Protein AF-K1U8Q6-F1 (afdb_monomer_lite)

Structure (mmCIF, N/CA/C/O backbone):
data_AF-K1U8Q6-F1
#
_entry.id   AF-K1U8Q6-F1
#
loop_
_atom_site.group_PDB
_atom_site.id
_atom_site.type_symbol
_atom_site.label_atom_id
_atom_site.label_alt_id
_atom_site.label_comp_id
_atom_site.label_asym_id
_atom_site.label_entity_id
_atom_site.label_seq_id
_atom_site.pdbx_PDB_ins_code
_atom_site.Cartn_x
_atom_site.Cartn_y
_atom_site.Cartn_z
_atom_site.occupancy
_atom_site.B_iso_or_equiv
_atom_site.auth_seq_id
_atom_site.auth_comp_id
_atom_site.auth_asym_id
_atom_site.auth_atom_id
_atom_site.pdbx_PDB_model_num
ATOM 1 N N . MET A 1 1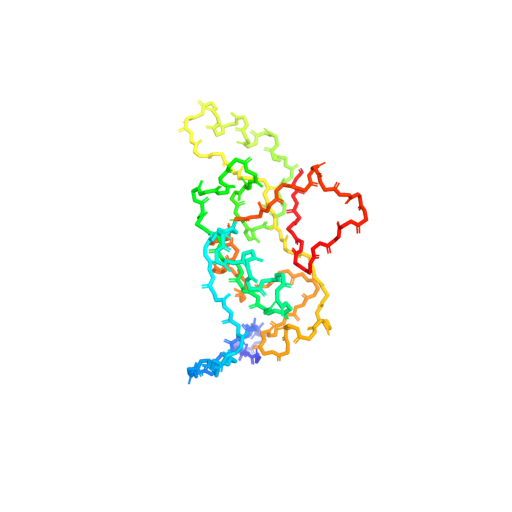 ? -4.982 -6.370 -19.722 1.00 86.94 1 MET A N 1
ATOM 2 C CA . MET A 1 1 ? -4.942 -6.191 -21.197 1.00 86.94 1 MET A CA 1
ATOM 3 C C . MET A 1 1 ? -3.487 -6.008 -21.620 1.00 86.94 1 MET A C 1
ATOM 5 O O . MET A 1 1 ? -2.701 -5.587 -20.783 1.00 86.94 1 MET A O 1
ATOM 9 N N . ARG A 1 2 ? -3.090 -6.337 -22.857 1.00 91.44 2 ARG A N 1
ATOM 10 C CA . ARG A 1 2 ? -1.705 -6.147 -23.332 1.00 91.44 2 ARG A CA 1
ATOM 11 C C . ARG A 1 2 ? -1.699 -5.400 -24.662 1.00 91.44 2 ARG A C 1
ATOM 13 O O . ARG A 1 2 ? -2.277 -5.885 -25.629 1.00 91.44 2 ARG A O 1
ATOM 20 N N . LEU A 1 3 ? -1.047 -4.241 -24.704 1.00 94.69 3 LEU A N 1
ATOM 21 C CA . LEU A 1 3 ? -0.758 -3.508 -25.935 1.00 94.69 3 LEU A CA 1
ATOM 22 C C . LEU A 1 3 ? 0.569 -4.009 -26.497 1.00 94.69 3 LEU A C 1
ATOM 24 O O . LEU A 1 3 ? 1.555 -4.049 -25.768 1.00 94.69 3 LEU A O 1
ATOM 28 N N . THR A 1 4 ? 0.601 -4.376 -27.776 1.00 96.31 4 THR A N 1
ATOM 29 C CA . THR A 1 4 ? 1.833 -4.787 -28.464 1.00 96.31 4 THR A CA 1
ATOM 30 C C . THR A 1 4 ? 2.092 -3.841 -29.629 1.00 96.31 4 THR A C 1
ATOM 32 O O . THR A 1 4 ? 1.225 -3.666 -30.480 1.00 96.31 4 THR A O 1
ATOM 35 N N . LEU A 1 5 ? 3.274 -3.228 -29.661 1.00 96.19 5 LEU A N 1
ATOM 36 C CA . LEU A 1 5 ? 3.732 -2.354 -30.739 1.00 96.19 5 LEU A CA 1
ATOM 37 C C . LEU A 1 5 ? 4.816 -3.077 -31.535 1.00 96.19 5 LEU A C 1
ATOM 39 O O . LEU A 1 5 ? 5.735 -3.643 -30.946 1.00 96.19 5 LEU A O 1
ATOM 43 N N . THR A 1 6 ? 4.710 -3.049 -32.863 1.00 97.38 6 THR A N 1
ATOM 44 C CA . THR A 1 6 ? 5.653 -3.720 -33.769 1.00 97.38 6 THR A CA 1
ATOM 45 C C . THR A 1 6 ? 6.232 -2.725 -34.767 1.00 97.38 6 THR A C 1
ATOM 47 O O . THR A 1 6 ? 5.482 -1.969 -35.382 1.00 97.38 6 THR A O 1
ATOM 50 N N . THR A 1 7 ? 7.553 -2.741 -34.946 1.00 96.88 7 THR A N 1
ATOM 51 C CA . THR A 1 7 ? 8.257 -1.980 -35.989 1.00 96.88 7 THR A CA 1
ATOM 52 C C . THR A 1 7 ? 9.338 -2.855 -36.621 1.00 96.88 7 THR A C 1
ATOM 54 O O . THR A 1 7 ? 10.300 -3.250 -35.963 1.00 96.88 7 THR A O 1
ATOM 57 N N . GLY A 1 8 ? 9.156 -3.238 -37.889 1.00 95.50 8 GLY A N 1
ATOM 58 C CA . GLY A 1 8 ? 9.991 -4.262 -38.527 1.00 95.50 8 GLY A CA 1
ATOM 59 C C . GLY A 1 8 ? 9.975 -5.576 -37.734 1.00 95.50 8 GLY A C 1
ATOM 60 O O . GLY A 1 8 ? 8.910 -6.141 -37.507 1.00 95.50 8 GLY A O 1
ATOM 61 N N . ASN A 1 9 ? 11.154 -6.016 -37.277 1.00 96.19 9 ASN A N 1
ATOM 62 C CA . ASN A 1 9 ? 11.339 -7.226 -36.461 1.00 96.19 9 ASN A CA 1
ATOM 63 C C . ASN A 1 9 ? 11.343 -6.952 -34.942 1.00 96.19 9 ASN A C 1
ATOM 65 O O . ASN A 1 9 ? 11.630 -7.853 -34.154 1.00 96.19 9 ASN A O 1
ATOM 69 N N . TYR A 1 10 ? 11.099 -5.709 -34.518 1.00 95.75 10 TYR A N 1
ATOM 70 C CA . TYR A 1 10 ? 11.081 -5.330 -33.107 1.00 95.75 10 TYR A CA 1
ATOM 71 C C . TYR A 1 10 ? 9.659 -5.348 -32.559 1.00 95.75 10 TYR A C 1
ATOM 73 O O . TYR A 1 10 ? 8.734 -4.840 -33.199 1.00 95.75 10 TYR A O 1
ATOM 81 N N . HIS A 1 11 ? 9.511 -5.861 -31.337 1.00 95.75 11 HIS A N 1
ATOM 82 C CA . HIS A 1 11 ? 8.238 -5.929 -30.631 1.00 95.75 11 HIS A CA 1
ATOM 83 C C . HIS A 1 11 ? 8.395 -5.425 -29.197 1.00 95.75 11 HIS A C 1
ATOM 85 O O . HIS A 1 11 ? 9.224 -5.938 -28.448 1.00 95.75 11 HIS A O 1
ATOM 91 N N . ASN A 1 12 ? 7.551 -4.472 -28.804 1.00 96.25 12 ASN A N 1
ATOM 92 C CA . ASN A 1 12 ? 7.394 -4.040 -27.416 1.00 96.25 12 ASN A CA 1
ATOM 93 C C . ASN A 1 12 ? 5.998 -4.407 -26.925 1.00 96.25 12 ASN A C 1
ATOM 95 O O . ASN A 1 12 ? 5.027 -4.293 -27.675 1.00 96.25 12 ASN A O 1
ATOM 99 N N . TYR A 1 13 ? 5.884 -4.792 -25.657 1.00 95.06 13 TYR A N 1
ATOM 100 C CA . TYR A 1 13 ? 4.600 -5.044 -25.017 1.00 95.06 13 TYR A CA 1
ATOM 101 C C . TYR A 1 13 ? 4.449 -4.226 -23.739 1.00 95.06 13 TYR A C 1
ATOM 103 O O . TYR A 1 13 ? 5.394 -4.039 -22.977 1.00 95.06 13 TYR A O 1
ATOM 111 N N . TYR A 1 14 ? 3.226 -3.769 -23.504 1.00 92.56 14 TYR A N 1
ATOM 112 C CA . TYR A 1 14 ? 2.845 -2.985 -22.341 1.00 92.56 14 TYR A CA 1
ATOM 113 C C . TYR A 1 14 ? 1.601 -3.613 -21.736 1.00 92.56 14 TYR A C 1
ATOM 115 O O . TYR A 1 14 ? 0.584 -3.795 -22.414 1.00 92.56 14 TYR A O 1
ATOM 123 N N . ASN A 1 15 ? 1.676 -3.961 -20.458 1.00 91.44 15 ASN A N 1
ATOM 124 C CA . ASN A 1 15 ? 0.489 -4.355 -19.721 1.00 91.44 15 ASN A CA 1
ATOM 125 C C . ASN A 1 15 ? -0.344 -3.100 -19.444 1.00 91.44 15 ASN A C 1
ATOM 127 O O . ASN A 1 15 ? 0.183 -2.058 -19.062 1.00 91.44 15 ASN A O 1
ATOM 131 N N . LEU A 1 16 ? -1.645 -3.204 -19.691 1.00 91.00 16 LEU A N 1
ATOM 132 C CA . LEU A 1 16 ? -2.619 -2.148 -19.465 1.00 91.00 16 LEU A CA 1
ATOM 133 C C . LEU A 1 16 ? -3.667 -2.649 -18.476 1.00 91.00 16 LEU A C 1
ATOM 135 O O . LEU A 1 16 ? -4.256 -3.727 -18.662 1.00 91.00 16 LEU A O 1
ATOM 139 N N . TRP A 1 17 ? -3.914 -1.826 -17.464 1.00 91.31 17 TRP A N 1
ATOM 140 C CA . TRP A 1 17 ? -4.963 -2.007 -16.473 1.00 91.31 17 TRP A CA 1
ATOM 141 C C . TRP A 1 17 ? -6.071 -1.010 -16.767 1.00 91.31 17 TRP A C 1
ATOM 143 O O . TRP A 1 17 ? -5.822 0.187 -16.887 1.00 91.31 17 TRP A O 1
ATOM 153 N N . VAL A 1 18 ? -7.284 -1.524 -16.936 1.00 88.00 18 VAL A N 1
ATOM 154 C CA . VAL A 1 18 ?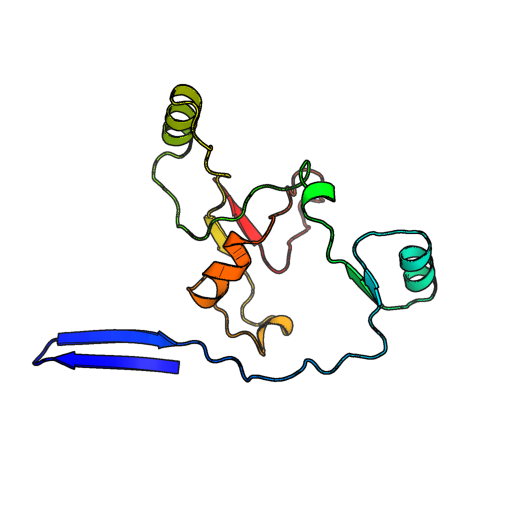 -8.466 -0.728 -17.253 1.00 88.00 18 VAL A CA 1
ATOM 155 C C . VAL A 1 18 ? -9.463 -0.967 -16.139 1.00 88.00 18 VAL A C 1
ATOM 157 O O . VAL A 1 18 ? -9.884 -2.103 -15.921 1.00 88.00 18 VAL A O 1
ATOM 160 N N . TYR A 1 19 ? -9.814 0.105 -15.443 1.00 86.69 19 TYR A N 1
ATOM 161 C CA . TYR A 1 19 ? -10.802 0.092 -14.376 1.00 86.69 19 TYR A CA 1
ATOM 162 C C . TYR A 1 19 ? -12.069 0.753 -14.905 1.00 86.69 19 TYR A C 1
ATOM 164 O O . TYR A 1 19 ? -11.977 1.823 -15.511 1.00 86.69 19 TYR A O 1
ATOM 172 N N . PRO A 1 20 ? -13.238 0.113 -14.761 1.00 85.81 20 PRO A N 1
ATOM 173 C CA . PRO A 1 20 ? -14.471 0.699 -15.244 1.00 85.81 20 PRO A CA 1
ATOM 174 C C . PRO A 1 20 ? -14.789 1.945 -14.412 1.00 85.81 20 PRO A C 1
ATOM 176 O O . PRO A 1 20 ? -14.691 1.911 -13.187 1.00 85.81 20 PRO A O 1
ATOM 179 N N . ASP A 1 21 ? -15.187 3.025 -15.080 1.00 86.56 21 ASP A N 1
ATOM 180 C CA . ASP A 1 21 ? -15.698 4.216 -14.408 1.00 86.56 21 ASP A CA 1
ATOM 181 C C . ASP A 1 21 ? -17.074 3.885 -13.816 1.00 86.56 21 ASP A C 1
ATOM 183 O O . ASP A 1 21 ? -18.090 3.846 -14.513 1.00 86.56 21 ASP A O 1
ATOM 187 N N . ARG A 1 22 ? -17.076 3.478 -12.546 1.00 81.56 22 ARG A N 1
ATOM 188 C CA . ARG A 1 22 ? -18.268 3.078 -11.801 1.00 81.56 22 ARG A CA 1
ATOM 189 C C . ARG A 1 22 ? -18.236 3.736 -10.441 1.00 81.56 22 ARG A C 1
ATOM 191 O O . ARG A 1 22 ? -17.222 3.701 -9.746 1.00 81.56 22 ARG A O 1
ATOM 198 N N . THR A 1 23 ? -19.382 4.254 -10.024 1.00 77.00 23 THR A N 1
ATOM 199 C CA . THR A 1 23 ? -19.600 4.576 -8.619 1.00 77.00 23 THR A CA 1
ATOM 200 C C . THR A 1 23 ? -19.596 3.262 -7.831 1.00 77.00 23 THR A C 1
ATOM 202 O O . THR A 1 23 ? -20.327 2.346 -8.216 1.00 77.00 23 THR A O 1
ATOM 205 N N . PRO A 1 24 ? -18.782 3.127 -6.770 1.00 70.69 24 PRO A N 1
ATOM 206 C CA . PRO A 1 24 ? -18.829 1.950 -5.917 1.00 70.69 24 PRO A CA 1
ATOM 207 C C . PRO A 1 24 ? -20.251 1.776 -5.390 1.00 70.69 24 PRO A C 1
ATOM 209 O O . PRO A 1 24 ? -20.845 2.730 -4.882 1.00 70.69 24 PRO A O 1
ATOM 212 N N . GLU A 1 25 ? -20.801 0.569 -5.500 1.00 70.31 25 GLU A N 1
ATOM 213 C CA . GLU A 1 25 ? -22.008 0.241 -4.753 1.00 70.31 25 GLU A CA 1
ATOM 214 C C . GLU A 1 25 ? -21.646 0.327 -3.270 1.00 70.31 25 GLU A C 1
ATOM 216 O O . GLU A 1 25 ? -20.769 -0.389 -2.784 1.00 70.31 25 GLU A O 1
ATOM 221 N N . SER A 1 26 ? -22.261 1.269 -2.555 1.00 65.94 26 SER A N 1
ATOM 222 C CA . SER A 1 26 ? -22.119 1.317 -1.108 1.00 65.94 26 SER A CA 1
ATOM 223 C C . SER A 1 26 ? -22.800 0.072 -0.554 1.00 65.94 26 SER A C 1
ATOM 225 O O . SER A 1 26 ? -24.020 -0.067 -0.647 1.00 65.94 26 SER A O 1
ATOM 227 N N . GLU A 1 27 ? -22.024 -0.837 0.038 1.00 66.94 27 GLU A N 1
ATOM 228 C CA . GLU A 1 27 ? -22.607 -1.761 1.000 1.00 66.94 27 GLU A CA 1
ATOM 229 C C . GLU A 1 27 ? -23.146 -0.900 2.144 1.00 66.94 27 GLU A C 1
ATOM 231 O O . GLU A 1 27 ? -22.374 -0.303 2.896 1.00 66.94 27 GLU A O 1
ATOM 236 N N . ALA A 1 28 ? -24.474 -0.806 2.250 1.00 67.75 28 ALA A N 1
ATOM 237 C CA . ALA A 1 28 ? -25.166 0.063 3.205 1.00 67.75 28 ALA A CA 1
ATOM 238 C C . ALA A 1 28 ? -24.799 -0.204 4.684 1.00 67.75 28 ALA A C 1
ATOM 240 O O . ALA A 1 28 ? -25.190 0.558 5.563 1.00 67.75 28 ALA A O 1
ATOM 241 N N . ASP A 1 29 ? -24.054 -1.277 4.954 1.00 86.94 29 ASP A N 1
ATOM 242 C CA . ASP A 1 29 ? -23.735 -1.806 6.279 1.00 86.94 29 ASP A CA 1
ATOM 243 C C . ASP A 1 29 ? -22.258 -1.612 6.696 1.00 86.94 29 ASP A C 1
ATOM 245 O O . ASP A 1 29 ? -21.828 -2.121 7.730 1.00 86.94 29 ASP A O 1
ATOM 249 N N . ILE A 1 30 ? -21.446 -0.885 5.913 1.00 92.06 30 ILE A N 1
ATOM 250 C CA . ILE A 1 30 ? -20.047 -0.591 6.275 1.00 92.06 30 ILE A CA 1
ATOM 251 C C . ILE A 1 30 ? -19.916 0.851 6.767 1.00 92.06 30 ILE A C 1
ATOM 253 O O . ILE A 1 30 ? -20.121 1.807 6.020 1.00 92.06 30 ILE A O 1
ATOM 257 N N . PHE A 1 31 ? -19.502 1.019 8.023 1.00 92.62 31 PHE A N 1
ATOM 258 C CA . PHE A 1 31 ? -19.174 2.331 8.578 1.00 92.62 31 PHE A CA 1
ATOM 259 C C . PHE A 1 31 ? -17.724 2.714 8.255 1.00 92.62 31 PHE A C 1
ATOM 261 O O . PHE A 1 31 ? -16.785 2.089 8.749 1.00 92.62 31 PHE A O 1
ATOM 268 N N . ILE A 1 32 ? -17.533 3.736 7.419 1.00 92.81 32 ILE A N 1
ATOM 269 C CA . ILE A 1 32 ? -16.203 4.252 7.073 1.00 92.81 32 ILE A CA 1
ATOM 270 C C . ILE A 1 32 ? -15.799 5.306 8.105 1.00 92.81 32 ILE A C 1
ATOM 272 O O . ILE A 1 32 ? -16.515 6.288 8.297 1.00 92.81 32 ILE A O 1
ATOM 276 N N . CYS A 1 33 ? -14.650 5.122 8.750 1.00 94.25 33 CYS A N 1
ATOM 277 C CA . CYS A 1 33 ? -14.147 6.047 9.763 1.00 94.25 33 CYS A CA 1
ATOM 278 C C . CYS A 1 33 ? -12.629 6.237 9.664 1.00 94.25 33 CYS A C 1
ATOM 280 O O . CYS A 1 33 ? -11.925 5.439 9.048 1.00 94.25 33 CYS A O 1
ATOM 282 N N . GLN A 1 34 ? -12.122 7.307 10.282 1.00 94.88 34 GLN A N 1
ATOM 283 C CA . GLN A 1 34 ? -10.686 7.623 10.329 1.00 94.88 34 GLN A CA 1
ATOM 284 C C . GLN A 1 34 ? -10.032 7.282 11.674 1.00 94.88 34 GLN A C 1
ATOM 286 O O . GLN A 1 34 ? -8.816 7.372 11.825 1.00 94.88 34 GLN A O 1
ATOM 291 N N . SER A 1 35 ? -10.820 6.880 12.668 1.00 94.31 35 SER A N 1
ATOM 292 C CA . SER A 1 35 ? -10.334 6.524 13.997 1.00 94.31 35 SER A CA 1
ATOM 293 C C . SER A 1 35 ? -11.220 5.453 14.634 1.00 94.31 35 SER A C 1
ATOM 295 O O . SER A 1 35 ? -12.365 5.233 14.236 1.00 94.31 35 SER A O 1
ATOM 297 N N . LEU A 1 36 ? -10.671 4.764 15.637 1.00 93.25 36 LEU A N 1
ATOM 298 C CA . LEU A 1 36 ? -11.421 3.861 16.513 1.00 93.25 36 LEU A CA 1
ATOM 299 C C . LEU A 1 36 ? -11.988 4.642 17.706 1.00 93.25 36 LEU A C 1
ATOM 301 O O . LEU A 1 36 ? -11.604 4.396 18.856 1.00 93.25 36 LEU A O 1
ATOM 305 N N . ASP A 1 37 ? -12.843 5.617 17.411 1.00 95.00 37 ASP A N 1
ATOM 306 C CA . ASP A 1 37 ? -13.569 6.413 18.400 1.00 95.00 37 ASP A CA 1
ATOM 307 C C . ASP A 1 37 ? -14.712 5.623 19.066 1.00 95.00 37 ASP A C 1
ATOM 309 O O . ASP A 1 37 ? -14.914 4.429 18.812 1.00 95.00 37 ASP A O 1
ATOM 313 N N . ASP A 1 38 ? -15.445 6.280 19.965 1.00 97.38 38 ASP A N 1
ATOM 314 C CA . ASP A 1 38 ? -16.532 5.649 20.718 1.00 97.38 38 ASP A CA 1
ATOM 315 C C . ASP A 1 38 ? -17.650 5.124 19.806 1.00 97.38 38 ASP A C 1
ATOM 317 O O . ASP A 1 38 ? -18.218 4.065 20.083 1.00 97.38 38 ASP A O 1
ATOM 321 N N . GLU A 1 39 ? -17.937 5.802 18.692 1.00 95.94 39 GLU A N 1
ATOM 322 C CA . GLU A 1 39 ? -18.955 5.368 17.733 1.00 95.94 39 GLU A CA 1
ATOM 323 C C . GLU A 1 39 ? -18.488 4.134 16.950 1.00 95.94 39 GLU A C 1
ATOM 325 O O . GLU A 1 39 ? -19.220 3.143 16.867 1.00 95.94 39 GLU A O 1
ATOM 330 N N . ALA A 1 40 ? -17.251 4.130 16.443 1.00 96.06 40 ALA A N 1
ATOM 331 C CA . ALA A 1 40 ? -16.670 2.971 15.770 1.00 96.06 40 ALA A CA 1
ATOM 332 C C . ALA A 1 40 ? -16.627 1.746 16.701 1.00 96.06 40 ALA A C 1
ATOM 334 O O . ALA A 1 40 ? -17.009 0.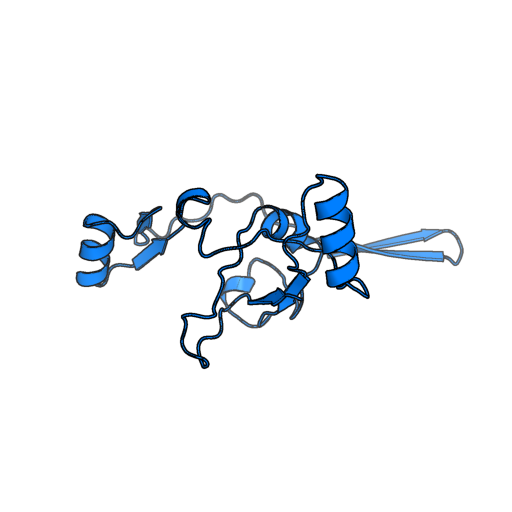640 16.307 1.00 96.06 40 ALA A O 1
ATOM 335 N N . ARG A 1 41 ? -16.226 1.941 17.965 1.00 96.88 41 ARG A N 1
ATOM 336 C CA . ARG A 1 41 ? -16.193 0.878 18.986 1.00 96.88 41 ARG A CA 1
ATOM 337 C C . ARG A 1 41 ? -17.583 0.360 19.324 1.00 96.88 41 ARG A C 1
ATOM 339 O O . ARG A 1 41 ? -17.756 -0.850 19.462 1.00 96.88 41 ARG A O 1
ATOM 346 N N . LYS A 1 42 ? -18.568 1.250 19.441 1.00 96.88 42 LYS A N 1
ATOM 347 C CA . LYS A 1 42 ? -19.964 0.885 19.695 1.00 96.88 42 LYS A CA 1
ATOM 348 C C . LYS A 1 42 ? -20.555 0.070 18.546 1.00 96.88 42 LYS A C 1
ATOM 350 O O . LYS A 1 42 ? -21.222 -0.927 18.794 1.00 96.88 42 LYS A O 1
ATOM 355 N N . ARG A 1 43 ? -20.286 0.441 17.293 1.00 95.06 43 ARG A N 1
ATOM 356 C CA . ARG A 1 43 ? -20.738 -0.341 16.129 1.00 95.06 43 ARG A CA 1
ATOM 357 C C . ARG A 1 43 ? -20.114 -1.727 16.099 1.00 95.06 43 ARG A C 1
ATOM 359 O O . ARG A 1 43 ? -20.831 -2.708 15.927 1.00 95.06 43 ARG A O 1
ATOM 366 N N . LEU A 1 44 ? -18.803 -1.812 16.328 1.00 95.75 44 LEU A N 1
ATOM 367 C CA . LEU A 1 44 ? -18.104 -3.093 16.424 1.00 95.75 44 LEU A CA 1
ATOM 368 C C . LEU A 1 44 ? -18.663 -3.971 17.551 1.00 95.75 44 LEU A C 1
ATOM 370 O O . LEU A 1 44 ? -18.878 -5.162 17.340 1.00 95.75 44 LEU A O 1
ATOM 374 N N . SER A 1 45 ? -18.945 -3.407 18.732 1.00 96.81 45 SER A N 1
ATOM 375 C CA . SER A 1 45 ? -19.497 -4.176 19.860 1.00 96.81 45 SER A CA 1
ATOM 376 C C . SER A 1 45 ? -20.920 -4.684 19.613 1.00 96.81 45 SER A C 1
ATOM 378 O O . SER A 1 45 ? -21.331 -5.675 20.213 1.00 96.81 45 SER A O 1
ATOM 380 N N . GLN A 1 46 ? -21.649 -4.054 18.691 1.00 96.12 46 GLN A N 1
ATOM 381 C CA . GLN A 1 46 ? -22.965 -4.484 18.216 1.00 96.12 46 GLN A CA 1
ATOM 382 C C . GLN A 1 46 ? -22.895 -5.470 17.035 1.00 96.12 46 GLN A C 1
ATOM 384 O O . GLN A 1 46 ? -23.935 -5.865 16.514 1.00 96.12 46 GLN A O 1
ATOM 389 N N . GLY A 1 47 ? -21.694 -5.884 16.612 1.00 95.50 47 GLY A N 1
ATOM 390 C CA . GLY A 1 47 ? -21.488 -6.802 15.486 1.00 95.50 47 GLY A CA 1
ATOM 391 C C . GLY A 1 47 ? -21.495 -6.133 14.107 1.00 95.50 47 GLY A C 1
ATOM 392 O O . GLY A 1 47 ? -21.518 -6.833 13.097 1.00 95.50 47 GLY A O 1
ATOM 393 N N . GLY A 1 48 ? -21.475 -4.798 14.054 1.00 94.56 48 GLY A N 1
ATOM 394 C CA . GLY A 1 48 ? -21.370 -4.036 12.812 1.00 94.56 48 GLY A CA 1
ATOM 395 C C . GLY A 1 48 ? -19.982 -4.124 12.172 1.00 94.56 48 GLY A C 1
ATOM 396 O O . GLY A 1 48 ? -19.004 -4.541 12.798 1.00 94.56 48 GLY A O 1
ATOM 397 N N . LYS A 1 49 ? -19.886 -3.697 10.910 1.00 95.06 49 LYS A N 1
ATOM 398 C CA . LYS A 1 49 ? -18.639 -3.691 10.132 1.00 95.06 49 LYS A CA 1
ATOM 399 C C . LYS A 1 49 ? -18.106 -2.273 9.991 1.00 95.06 49 LYS A C 1
ATOM 401 O O . LYS A 1 49 ? -18.872 -1.331 9.782 1.00 95.06 49 LYS A O 1
ATOM 406 N N . ILE A 1 50 ? -16.785 -2.130 10.054 1.00 94.62 50 ILE A N 1
ATOM 407 C CA . ILE A 1 50 ? -16.120 -0.849 9.813 1.00 94.62 50 ILE A CA 1
ATOM 408 C C . ILE A 1 50 ? -15.046 -0.980 8.738 1.00 94.62 50 ILE A C 1
ATOM 410 O O . ILE A 1 50 ? -14.401 -2.023 8.616 1.00 94.62 50 ILE A O 1
ATOM 414 N N . LEU A 1 51 ? -14.823 0.110 8.009 1.00 93.38 51 LEU A N 1
ATOM 415 C CA . LEU A 1 51 ? -13.643 0.324 7.183 1.00 93.38 51 LEU A CA 1
ATOM 416 C C . LEU A 1 51 ? -12.868 1.505 7.770 1.00 93.38 51 LEU A C 1
ATOM 418 O O . LEU A 1 51 ? -13.276 2.658 7.636 1.00 93.38 51 LEU A O 1
ATOM 422 N N . LEU A 1 52 ? -11.760 1.200 8.442 1.00 94.19 52 LEU A N 1
ATOM 423 C CA . LEU A 1 52 ? -10.887 2.201 9.043 1.00 94.19 52 LEU A CA 1
ATOM 424 C C . LEU A 1 52 ? -9.856 2.678 8.014 1.00 94.19 52 LEU A C 1
ATOM 426 O O . LEU A 1 52 ? -9.012 1.900 7.573 1.00 94.19 52 LEU A O 1
ATOM 430 N N . ILE A 1 53 ? -9.909 3.962 7.670 1.00 93.56 53 ILE A N 1
ATOM 431 C CA . ILE A 1 53 ? -8.944 4.640 6.799 1.00 93.56 53 ILE A CA 1
ATOM 432 C C . ILE A 1 53 ? -8.340 5.781 7.619 1.00 93.56 53 ILE A C 1
ATOM 434 O O . ILE A 1 53 ? -8.888 6.885 7.618 1.00 93.56 53 ILE A O 1
ATOM 438 N N . PRO A 1 54 ? -7.275 5.519 8.392 1.00 93.50 54 PRO A N 1
ATOM 439 C CA . PRO A 1 54 ? -6.743 6.511 9.307 1.00 93.50 54 PRO A CA 1
ATOM 440 C C . PRO A 1 54 ? -6.128 7.692 8.561 1.00 93.50 54 PRO A C 1
ATOM 442 O O . PRO A 1 54 ? -5.607 7.550 7.453 1.00 93.50 54 PRO A O 1
ATOM 445 N N . ASP A 1 55 ? -6.149 8.858 9.203 1.00 91.62 55 ASP A N 1
ATOM 446 C CA . ASP A 1 55 ? -5.360 9.991 8.738 1.00 91.62 55 ASP A CA 1
ATOM 447 C C . ASP A 1 55 ? -3.863 9.645 8.787 1.00 91.62 55 ASP A C 1
ATOM 449 O O . ASP A 1 55 ? -3.372 9.064 9.758 1.00 91.62 55 ASP A O 1
ATOM 453 N N . HIS A 1 56 ? -3.123 10.010 7.741 1.00 92.12 56 HIS A N 1
ATOM 454 C CA . HIS A 1 56 ? -1.701 9.687 7.628 1.00 92.12 56 HIS A CA 1
ATOM 455 C C . HIS A 1 56 ? -0.860 10.253 8.770 1.00 92.12 56 HIS A C 1
ATOM 457 O O . HIS A 1 56 ? 0.082 9.595 9.208 1.00 92.12 56 HIS A O 1
ATOM 463 N N . LYS A 1 57 ? -1.191 11.454 9.251 1.00 92.50 57 LYS A N 1
ATOM 464 C CA . LYS A 1 57 ? -0.473 12.093 10.353 1.00 92.50 57 LYS A CA 1
ATOM 465 C C . LYS A 1 57 ? -0.742 11.368 11.666 1.00 92.50 57 LYS A C 1
ATOM 467 O O . LYS A 1 57 ? 0.155 11.241 12.489 1.00 92.50 57 LYS A O 1
ATOM 472 N N . ALA A 1 58 ? -1.956 10.847 11.844 1.00 93.69 58 ALA A N 1
ATOM 473 C CA . ALA A 1 58 ? -2.331 10.105 13.045 1.00 93.69 58 ALA A CA 1
ATOM 474 C C . ALA A 1 58 ? -1.561 8.781 13.216 1.00 93.69 58 ALA A C 1
ATOM 476 O O . ALA A 1 58 ? -1.505 8.264 14.328 1.00 93.69 58 ALA A O 1
ATOM 477 N N . ILE A 1 59 ? -0.978 8.237 12.142 1.00 93.94 59 ILE A N 1
ATOM 478 C CA . ILE A 1 59 ? -0.228 6.969 12.157 1.00 93.94 59 ILE A CA 1
ATOM 479 C C . ILE A 1 59 ? 1.259 7.143 11.839 1.00 93.94 59 ILE A C 1
ATOM 481 O O . ILE A 1 59 ? 1.951 6.155 11.593 1.00 93.94 59 ILE A O 1
ATOM 485 N N . GLU A 1 60 ? 1.752 8.380 11.776 1.00 94.25 60 GLU A N 1
ATOM 486 C CA . GLU A 1 60 ? 3.089 8.685 11.265 1.00 94.25 60 GLU A CA 1
ATOM 487 C C . GLU A 1 60 ? 4.193 7.945 12.030 1.00 94.25 60 GLU A C 1
ATOM 489 O O . GLU A 1 60 ? 5.079 7.374 11.404 1.00 94.25 60 GLU A O 1
ATOM 494 N N . GLU A 1 61 ? 4.093 7.868 13.358 1.00 94.75 61 GLU A N 1
ATOM 495 C CA . GLU A 1 61 ? 5.090 7.215 14.217 1.00 94.75 61 GLU A CA 1
ATOM 496 C C . GLU A 1 61 ? 5.125 5.684 14.075 1.00 94.75 61 GLU A C 1
ATOM 498 O O . GLU A 1 61 ? 6.141 5.053 14.358 1.00 94.75 61 GLU A O 1
ATOM 503 N N . GLN A 1 62 ? 4.021 5.067 13.645 1.00 94.75 62 GLN A N 1
ATOM 504 C CA . GLN A 1 62 ? 3.886 3.613 13.489 1.00 94.75 62 GLN A CA 1
ATOM 505 C C . GLN A 1 62 ? 3.952 3.181 12.022 1.00 94.75 62 GLN A C 1
ATOM 507 O O . GLN A 1 62 ? 3.614 2.042 11.693 1.00 94.75 62 GLN A O 1
ATOM 512 N N . SER A 1 63 ? 4.360 4.077 11.126 1.00 95.50 63 SER A N 1
ATOM 513 C CA . SER A 1 63 ? 4.397 3.810 9.695 1.00 95.50 63 SER A CA 1
ATOM 514 C C . SER A 1 63 ? 5.579 4.482 9.012 1.00 95.50 63 SER A C 1
ATOM 516 O O . SER A 1 63 ? 6.146 5.453 9.498 1.00 95.50 63 SER A O 1
ATOM 518 N N . VAL A 1 64 ? 5.927 3.979 7.837 1.00 94.50 64 VAL A N 1
ATOM 519 C CA . VAL A 1 64 ? 6.964 4.551 6.974 1.00 94.50 64 VAL A CA 1
ATOM 520 C C . VAL A 1 64 ? 6.350 5.044 5.664 1.00 94.50 64 VAL A C 1
ATOM 522 O O . VAL A 1 64 ? 5.165 4.836 5.400 1.00 94.50 64 VAL A O 1
ATOM 525 N N . GLY A 1 65 ? 7.134 5.740 4.841 1.00 93.19 65 GLY A N 1
ATOM 526 C CA . GLY A 1 65 ? 6.717 6.076 3.479 1.00 93.19 65 GLY A CA 1
ATOM 527 C C . GLY A 1 65 ? 6.666 4.835 2.581 1.00 93.19 65 GLY A C 1
ATOM 528 O O . GLY A 1 65 ? 7.455 3.905 2.753 1.00 93.19 65 GLY A O 1
ATOM 529 N N . GLY A 1 66 ? 5.752 4.811 1.611 1.00 92.81 66 GLY A N 1
ATOM 530 C CA . GLY A 1 66 ? 5.695 3.767 0.588 1.00 92.81 66 GLY A CA 1
ATOM 531 C C . GLY A 1 66 ? 6.525 4.102 -0.655 1.00 92.81 66 GLY A C 1
ATOM 532 O O . GLY A 1 66 ? 6.435 5.198 -1.214 1.00 92.81 66 GLY A O 1
ATOM 533 N N . LEU A 1 67 ? 7.305 3.134 -1.130 1.00 90.88 67 LEU A N 1
ATOM 534 C CA . LEU A 1 67 ? 8.013 3.182 -2.406 1.00 90.88 67 LEU A CA 1
ATOM 535 C C . LEU A 1 67 ? 7.603 2.014 -3.290 1.00 90.88 67 LEU A C 1
ATOM 537 O O . LEU A 1 67 ? 7.171 0.979 -2.819 1.00 90.88 67 LEU A O 1
ATOM 541 N N . PHE A 1 68 ? 7.731 2.206 -4.598 1.00 89.44 68 PHE A N 1
ATOM 542 C CA . PHE A 1 68 ? 7.414 1.187 -5.602 1.00 89.44 68 PHE A CA 1
ATOM 543 C C . PHE A 1 68 ? 8.674 0.517 -6.171 1.00 89.44 68 PHE A C 1
ATOM 545 O O . PHE A 1 68 ? 8.609 -0.530 -6.810 1.00 89.44 68 PHE A O 1
ATOM 552 N N . THR A 1 69 ? 9.826 1.160 -6.001 1.00 81.75 69 THR A N 1
ATOM 553 C CA . THR A 1 69 ? 11.077 0.765 -6.641 1.00 81.75 69 THR A CA 1
ATOM 554 C C . THR A 1 69 ? 11.655 -0.497 -6.001 1.00 81.75 69 THR A C 1
ATOM 556 O O . THR A 1 69 ? 11.580 -0.633 -4.781 1.00 81.75 69 THR A O 1
ATOM 559 N N . PRO A 1 70 ? 12.237 -1.411 -6.799 1.00 72.75 70 PRO A N 1
ATOM 560 C CA . PRO A 1 70 ? 12.942 -2.572 -6.270 1.00 72.75 70 PRO A CA 1
ATOM 561 C C . PRO A 1 70 ? 14.213 -2.157 -5.521 1.00 72.75 70 PRO A C 1
ATOM 563 O O . PRO A 1 70 ? 14.631 -0.997 -5.584 1.00 72.75 70 PRO A O 1
ATOM 566 N N . ASP A 1 71 ? 14.803 -3.130 -4.826 1.00 72.38 71 ASP A N 1
ATOM 567 C CA . ASP A 1 71 ? 15.970 -2.929 -3.973 1.00 72.38 71 ASP A CA 1
ATOM 568 C C . ASP A 1 71 ? 17.140 -2.250 -4.696 1.00 72.38 71 ASP A C 1
ATOM 570 O O . ASP A 1 71 ? 17.395 -2.479 -5.884 1.00 72.38 71 ASP A O 1
ATOM 574 N N . TYR A 1 72 ? 17.865 -1.425 -3.946 1.00 70.00 72 TYR A N 1
ATOM 575 C CA . TYR A 1 72 ? 19.121 -0.846 -4.379 1.00 70.00 72 TYR A CA 1
ATOM 576 C C . TYR A 1 72 ? 20.242 -1.453 -3.544 1.00 70.00 72 TYR A C 1
ATOM 578 O O . TYR A 1 72 ? 20.171 -1.456 -2.324 1.00 70.00 72 TYR A O 1
ATOM 586 N N . TRP A 1 73 ? 21.315 -1.888 -4.206 1.00 78.06 73 TRP A N 1
ATOM 587 C CA . TRP A 1 73 ? 22.376 -2.755 -3.668 1.00 78.06 73 TRP A CA 1
ATOM 588 C C . TRP A 1 73 ? 23.021 -2.355 -2.323 1.00 78.06 73 TRP A C 1
ATOM 590 O O . TRP A 1 73 ? 23.775 -3.152 -1.766 1.00 78.06 73 TRP A O 1
ATOM 600 N N . ASN A 1 74 ? 22.793 -1.137 -1.813 1.00 87.56 74 ASN A N 1
ATOM 601 C CA . ASN A 1 74 ? 23.243 -0.717 -0.487 1.00 87.56 74 ASN A CA 1
ATOM 602 C C . ASN A 1 74 ? 22.414 0.450 0.084 1.00 87.56 74 ASN A C 1
ATOM 604 O O . ASN A 1 74 ? 22.861 1.599 0.066 1.00 87.56 74 ASN A O 1
ATOM 608 N N . TYR A 1 75 ? 21.231 0.171 0.636 1.00 89.31 75 TYR A N 1
ATOM 609 C CA . TYR A 1 75 ? 20.399 1.188 1.295 1.00 89.31 75 TYR A CA 1
ATOM 610 C C . TYR A 1 75 ? 21.144 1.995 2.372 1.00 89.31 75 TYR A C 1
ATOM 612 O O . TYR A 1 75 ? 21.016 3.220 2.413 1.00 89.31 75 TYR A O 1
ATOM 620 N N . ALA A 1 76 ? 21.974 1.343 3.195 1.00 90.69 76 ALA A N 1
ATOM 621 C CA . ALA A 1 76 ? 22.710 2.006 4.273 1.00 90.69 76 ALA A CA 1
ATOM 622 C C . ALA A 1 76 ? 23.626 3.131 3.756 1.00 90.69 76 ALA A C 1
ATOM 624 O O . ALA A 1 76 ? 23.651 4.218 4.331 1.00 90.69 76 ALA A O 1
ATOM 625 N N . MET A 1 77 ? 24.323 2.911 2.636 1.00 92.44 77 MET A N 1
ATOM 626 C CA . MET A 1 77 ? 25.144 3.941 1.999 1.00 92.44 77 MET A CA 1
ATOM 627 C C . MET A 1 77 ? 24.298 5.140 1.550 1.00 92.44 77 MET A C 1
ATOM 629 O O . MET A 1 77 ? 24.650 6.280 1.855 1.00 92.44 77 MET A O 1
ATOM 633 N N . PHE A 1 78 ? 23.194 4.908 0.828 1.00 89.44 78 PHE A N 1
ATOM 634 C CA . PHE A 1 78 ? 22.352 6.001 0.319 1.00 89.44 78 PHE A CA 1
ATOM 635 C C . PHE A 1 78 ? 21.692 6.781 1.441 1.00 89.44 78 PHE A C 1
ATOM 637 O O . PHE A 1 78 ? 21.630 8.006 1.367 1.00 89.44 78 PHE A O 1
ATOM 644 N N . LYS A 1 79 ? 21.269 6.085 2.498 1.00 91.75 79 LYS A N 1
ATOM 645 C CA . LYS A 1 79 ? 20.784 6.709 3.722 1.00 91.75 79 LYS A CA 1
ATOM 646 C C . LYS A 1 79 ? 21.819 7.689 4.276 1.00 91.75 79 LYS A C 1
ATOM 648 O O . LYS A 1 79 ? 21.509 8.869 4.404 1.00 91.75 79 LYS A O 1
ATOM 653 N N . SER A 1 80 ? 23.056 7.239 4.507 1.00 95.25 80 SER A N 1
ATOM 654 C CA . SER A 1 80 ? 24.116 8.107 5.036 1.00 95.25 80 SER A CA 1
ATOM 655 C C . SER A 1 80 ? 24.447 9.278 4.108 1.00 95.25 80 SER A C 1
ATOM 657 O O . SER A 1 80 ? 24.700 10.383 4.580 1.00 95.25 80 SER A O 1
ATOM 659 N N . ILE A 1 81 ? 24.431 9.078 2.787 1.00 94.94 81 ILE A N 1
ATOM 660 C CA . ILE A 1 81 ? 24.637 10.167 1.821 1.00 94.94 81 ILE A CA 1
ATOM 661 C C . ILE A 1 81 ? 23.504 11.198 1.905 1.00 94.94 81 ILE A C 1
ATOM 663 O O . ILE A 1 81 ? 23.791 12.394 1.956 1.00 94.94 81 ILE A O 1
ATOM 667 N N . SER A 1 82 ? 22.240 10.761 1.941 1.00 94.75 82 SER A N 1
ATOM 668 C CA . SER A 1 82 ? 21.086 11.660 2.075 1.00 94.75 82 SER A CA 1
ATOM 669 C C . SER A 1 82 ? 21.140 12.453 3.377 1.00 94.75 82 SER A C 1
ATOM 671 O O . SER A 1 82 ? 20.981 13.672 3.342 1.00 94.75 82 SER A O 1
ATOM 673 N N . GLU A 1 83 ? 21.433 11.791 4.499 1.00 96.12 83 GLU A N 1
ATOM 674 C CA . GLU A 1 83 ? 21.585 12.431 5.811 1.00 96.12 83 GLU A CA 1
ATOM 675 C C . GLU A 1 83 ? 22.687 13.499 5.782 1.00 96.12 83 GLU A C 1
ATOM 677 O O . GLU A 1 83 ? 22.443 14.654 6.133 1.00 96.12 83 GLU A O 1
ATOM 682 N N . ASN A 1 84 ? 23.873 13.152 5.270 1.00 97.12 84 ASN A N 1
ATOM 683 C CA . ASN A 1 84 ? 25.002 14.080 5.158 1.00 97.12 84 ASN A CA 1
ATOM 684 C C . ASN A 1 84 ? 24.715 15.264 4.222 1.00 97.12 84 ASN A C 1
ATOM 686 O O . ASN A 1 84 ? 25.246 16.356 4.416 1.00 97.12 84 ASN A O 1
ATOM 690 N N . ALA A 1 85 ? 23.884 15.058 3.199 1.00 97.06 85 ALA A N 1
ATOM 691 C CA . ALA A 1 85 ? 23.497 16.086 2.239 1.00 97.06 85 ALA A CA 1
ATOM 692 C C . ALA A 1 85 ? 22.249 16.890 2.659 1.00 97.06 85 ALA A C 1
ATOM 694 O O . ALA A 1 85 ? 21.815 17.755 1.893 1.00 97.06 85 ALA A O 1
ATOM 695 N N . GLY A 1 86 ? 21.643 16.604 3.821 1.00 96.25 86 GLY A N 1
ATOM 696 C CA . GLY A 1 86 ? 20.391 17.232 4.258 1.00 96.25 86 GLY A CA 1
ATOM 697 C C . GLY A 1 86 ? 19.219 16.973 3.303 1.00 96.25 86 GLY A C 1
ATOM 698 O O . GLY A 1 86 ? 18.369 17.841 3.103 1.00 96.25 86 GLY A O 1
ATOM 699 N N . ARG A 1 87 ? 19.211 15.811 2.642 1.00 94.69 87 ARG A N 1
ATOM 700 C CA . ARG A 1 87 ? 18.169 15.384 1.701 1.00 94.69 87 ARG A CA 1
ATOM 701 C C . ARG A 1 87 ? 17.210 14.413 2.374 1.00 94.69 87 ARG A C 1
ATOM 703 O O . ARG A 1 87 ? 17.547 13.767 3.361 1.00 94.69 87 ARG A O 1
ATOM 710 N N . GLU A 1 88 ? 16.018 14.298 1.798 1.00 90.81 88 GLU A N 1
ATOM 711 C CA . GLU A 1 88 ? 15.047 13.295 2.218 1.00 90.81 88 GLU A CA 1
ATOM 712 C C . GLU A 1 88 ? 15.665 11.892 2.135 1.00 90.81 88 GLU A C 1
ATOM 714 O O . GLU A 1 88 ? 16.304 11.513 1.145 1.00 90.81 88 GLU A O 1
ATOM 719 N N . VAL A 1 89 ? 15.509 11.140 3.219 1.00 91.62 89 VAL A N 1
ATOM 720 C CA . VAL A 1 89 ? 15.972 9.761 3.321 1.00 91.62 89 VAL A CA 1
ATOM 721 C C . VAL A 1 89 ? 14.884 8.864 2.753 1.00 91.62 89 VAL A C 1
ATOM 723 O O . VAL A 1 89 ? 13.712 9.004 3.097 1.00 91.62 89 VAL A O 1
ATOM 726 N N . SER A 1 90 ? 15.275 7.935 1.881 1.00 90.50 90 SER A N 1
ATOM 727 C CA . SER A 1 90 ? 14.362 6.902 1.396 1.00 90.50 90 SER A CA 1
ATOM 728 C C . SER A 1 90 ? 13.742 6.158 2.586 1.00 90.50 90 SER A C 1
ATOM 730 O O . SER A 1 90 ? 14.483 5.769 3.486 1.00 90.50 90 SER A O 1
ATOM 732 N N . PRO A 1 91 ? 12.426 5.892 2.603 1.00 90.94 91 PRO A N 1
ATOM 733 C CA . PRO A 1 91 ? 11.799 5.134 3.683 1.00 90.94 91 PRO A CA 1
ATOM 734 C C . PRO A 1 91 ? 12.243 3.662 3.741 1.00 90.94 91 PRO A C 1
ATOM 736 O O . PRO A 1 91 ? 11.830 2.953 4.651 1.00 90.94 91 PRO A O 1
ATOM 739 N N . GLY A 1 92 ? 13.042 3.184 2.777 1.00 90.44 92 GLY A N 1
ATOM 740 C CA . GLY A 1 92 ? 13.571 1.817 2.767 1.00 90.44 92 GLY A CA 1
ATOM 741 C C . GLY A 1 92 ? 12.542 0.746 2.402 1.00 90.44 92 GLY A C 1
ATOM 742 O O . GLY A 1 92 ? 12.867 -0.436 2.425 1.00 90.44 92 GLY A O 1
ATOM 743 N N . THR A 1 93 ? 11.322 1.141 2.037 1.00 92.56 93 THR A N 1
ATOM 744 C CA . THR A 1 93 ? 10.304 0.236 1.502 1.00 92.56 93 THR A CA 1
ATOM 745 C C . THR A 1 93 ? 10.560 -0.060 0.028 1.00 92.56 93 THR A C 1
ATOM 747 O O . THR A 1 93 ? 11.171 0.733 -0.687 1.00 92.56 93 THR A O 1
ATOM 750 N N . LEU A 1 94 ? 10.118 -1.228 -0.418 1.00 91.69 94 LEU A N 1
ATOM 751 C CA . LEU A 1 94 ? 10.342 -1.785 -1.745 1.00 91.69 94 LEU A CA 1
ATOM 752 C C . LEU A 1 94 ? 8.996 -2.216 -2.352 1.00 91.69 94 LEU A C 1
ATOM 754 O O . LEU A 1 94 ? 7.966 -1.580 -2.165 1.00 91.69 94 LEU A O 1
ATOM 758 N N . SER A 1 95 ? 8.995 -3.311 -3.105 1.00 90.75 95 SER A N 1
ATOM 759 C CA . SER A 1 95 ? 7.804 -3.891 -3.717 1.00 90.75 95 SER A CA 1
ATOM 760 C C . SER A 1 95 ? 6.819 -4.484 -2.701 1.00 90.75 95 SER A C 1
ATOM 762 O O . SER A 1 95 ? 7.088 -4.616 -1.508 1.00 90.75 95 SER A O 1
ATOM 764 N N . LEU A 1 96 ? 5.646 -4.858 -3.204 1.00 94.56 96 LEU A N 1
ATOM 765 C CA . LEU A 1 96 ? 4.620 -5.542 -2.424 1.00 94.56 96 LEU A CA 1
ATOM 766 C C . LEU A 1 96 ? 4.754 -7.063 -2.546 1.00 94.56 96 LEU A C 1
ATOM 768 O O . LEU A 1 96 ? 5.160 -7.554 -3.596 1.00 94.56 96 LEU A O 1
ATOM 772 N N . LEU A 1 97 ? 4.326 -7.782 -1.512 1.00 94.50 97 LEU A N 1
ATOM 773 C CA . LEU A 1 97 ? 4.057 -9.217 -1.492 1.00 94.50 97 LEU A CA 1
ATOM 774 C C . LEU A 1 97 ? 2.583 -9.433 -1.119 1.00 94.50 97 LEU A C 1
ATOM 776 O O . LEU A 1 97 ? 2.106 -8.898 -0.116 1.00 94.50 97 LEU A O 1
ATOM 780 N N . MET A 1 98 ? 1.851 -10.209 -1.915 1.00 95.06 98 MET A N 1
ATOM 781 C CA . MET A 1 98 ? 0.424 -10.470 -1.688 1.00 95.06 98 MET A CA 1
ATOM 782 C C . MET A 1 98 ? -0.022 -11.816 -2.264 1.00 95.06 98 MET A C 1
ATOM 784 O O . MET A 1 98 ? 0.650 -12.389 -3.117 1.00 95.06 98 MET A O 1
ATOM 788 N N . ASP A 1 99 ? -1.177 -12.311 -1.818 1.00 95.19 99 ASP A N 1
ATOM 789 C CA . ASP A 1 99 ? -1.845 -13.454 -2.448 1.00 95.19 99 ASP A CA 1
ATOM 790 C C . ASP A 1 99 ? -2.802 -12.971 -3.543 1.00 95.19 99 ASP A C 1
ATOM 792 O O . ASP A 1 99 ? -3.909 -12.509 -3.266 1.00 95.19 99 ASP A O 1
ATOM 796 N N . GLU A 1 100 ? -2.387 -13.115 -4.799 1.00 94.06 100 GLU A N 1
ATOM 797 C CA . GLU A 1 100 ? -3.175 -12.763 -5.987 1.00 94.06 100 GLU A CA 1
ATOM 798 C C . GLU A 1 100 ? -4.540 -13.469 -6.072 1.00 94.06 100 GLU A C 1
ATOM 800 O O . GLU A 1 100 ? -5.447 -12.983 -6.749 1.00 94.06 100 GLU A O 1
ATOM 805 N N . LYS A 1 101 ? -4.720 -14.597 -5.368 1.00 95.12 101 LYS A N 1
ATOM 806 C CA . LYS A 1 101 ? -5.984 -15.348 -5.335 1.00 95.12 101 LYS A CA 1
ATOM 807 C C . LYS A 1 101 ? -6.967 -14.804 -4.302 1.00 95.12 101 LYS A C 1
ATOM 809 O O . LYS A 1 101 ? -8.121 -15.245 -4.273 1.00 95.12 101 LYS A O 1
ATOM 814 N N . HIS A 1 102 ? -6.550 -13.855 -3.461 1.00 95.50 102 HIS A N 1
ATOM 815 C CA . HIS A 1 102 ? -7.409 -13.299 -2.426 1.00 95.50 102 HIS A CA 1
ATOM 816 C C . HIS A 1 102 ? -8.640 -12.595 -3.044 1.00 95.50 102 HIS A C 1
ATOM 818 O O . HIS A 1 102 ? -8.489 -11.784 -3.963 1.00 95.50 102 HIS A O 1
ATOM 824 N N . PRO A 1 103 ? -9.872 -12.824 -2.533 1.00 93.94 103 PRO A N 1
ATOM 825 C CA . PRO A 1 103 ? -11.102 -12.255 -3.099 1.00 93.94 103 PRO A CA 1
ATOM 826 C C . PRO A 1 103 ? -11.112 -10.730 -3.281 1.00 93.94 103 PRO A C 1
ATOM 828 O O . PRO A 1 103 ? -11.778 -10.239 -4.192 1.00 93.94 103 PRO A O 1
ATOM 831 N N . LEU A 1 104 ? -10.358 -9.999 -2.450 1.00 91.31 104 LEU A N 1
ATOM 832 C CA . LEU A 1 104 ? -10.166 -8.543 -2.544 1.00 91.31 104 LEU A CA 1
ATOM 833 C C . LEU A 1 104 ? -9.701 -8.097 -3.941 1.00 91.31 104 LEU A C 1
ATOM 835 O O . LEU A 1 104 ? -10.104 -7.041 -4.416 1.00 91.31 104 LEU A O 1
ATOM 839 N N . PHE A 1 105 ? -8.889 -8.909 -4.619 1.00 91.88 105 PHE A N 1
ATOM 840 C CA . PHE A 1 105 ? -8.254 -8.535 -5.883 1.00 91.88 105 PHE A CA 1
ATOM 841 C C . PHE A 1 105 ? -9.068 -8.899 -7.128 1.00 91.88 105 PHE A C 1
ATOM 843 O O . PHE A 1 105 ? -8.647 -8.609 -8.245 1.00 91.88 105 PHE A O 1
ATOM 850 N N . ARG A 1 106 ? -10.272 -9.474 -6.984 1.00 89.69 106 ARG A N 1
ATOM 851 C CA . ARG A 1 106 ? -11.110 -9.873 -8.137 1.00 89.69 106 ARG A CA 1
ATOM 852 C C . ARG A 1 106 ? -11.390 -8.729 -9.112 1.00 89.69 106 ARG A C 1
ATOM 854 O O . ARG A 1 106 ? -11.500 -8.966 -10.310 1.00 89.69 106 ARG A O 1
ATOM 861 N N . GLN A 1 107 ? -11.530 -7.509 -8.595 1.00 88.62 107 GLN A N 1
ATOM 862 C CA . GLN A 1 107 ? -11.783 -6.302 -9.391 1.00 88.62 107 GLN A CA 1
ATOM 863 C C . GLN A 1 107 ? -10.545 -5.404 -9.530 1.00 88.62 107 GLN A C 1
ATOM 865 O O . GLN A 1 107 ? -10.601 -4.378 -10.203 1.00 88.62 107 GLN A O 1
ATOM 870 N N . PHE A 1 108 ? -9.420 -5.804 -8.937 1.00 91.25 108 PHE A N 1
ATOM 871 C CA . PHE A 1 108 ? -8.145 -5.107 -9.028 1.00 91.25 108 PHE A CA 1
ATOM 872 C C . PHE A 1 108 ? -7.060 -6.118 -9.418 1.00 91.25 108 PHE A C 1
ATOM 874 O O . PHE A 1 108 ? -6.395 -6.663 -8.535 1.00 91.25 108 PHE A O 1
ATOM 881 N N . PRO A 1 109 ? -6.919 -6.429 -10.727 1.00 88.38 109 PRO A N 1
ATOM 882 C CA . PRO A 1 109 ? -6.007 -7.466 -11.190 1.00 88.38 109 PRO A CA 1
ATOM 883 C C . PRO A 1 109 ? -4.597 -7.251 -10.644 1.00 88.38 109 PRO A C 1
ATOM 885 O O . PRO A 1 109 ? -3.973 -6.212 -10.882 1.00 88.38 109 PRO A O 1
ATOM 888 N N . THR A 1 110 ? -4.106 -8.246 -9.914 1.00 92.06 110 THR A N 1
ATOM 889 C CA . THR A 1 110 ? -2.805 -8.213 -9.256 1.00 92.06 110 THR A CA 1
ATOM 890 C C . THR A 1 110 ? -2.032 -9.502 -9.492 1.00 92.06 110 THR A C 1
ATOM 892 O O . THR A 1 110 ? -2.590 -10.500 -9.940 1.00 92.06 110 THR A O 1
ATOM 895 N N . GLU A 1 111 ? -0.745 -9.445 -9.189 1.00 92.50 111 GLU A N 1
ATOM 896 C CA . GLU A 1 111 ? 0.186 -10.570 -9.161 1.00 92.50 111 GLU A CA 1
ATOM 897 C C . GLU A 1 111 ? 0.681 -10.736 -7.715 1.00 92.50 111 GLU A C 1
ATOM 899 O O . GLU A 1 111 ? 0.397 -9.894 -6.855 1.00 92.50 111 GLU A O 1
ATOM 904 N N . CYS A 1 112 ? 1.435 -11.798 -7.431 1.00 94.62 112 CYS A N 1
ATOM 905 C CA . CYS A 1 112 ? 2.032 -12.020 -6.113 1.00 94.62 112 CYS A CA 1
ATOM 906 C C . CYS A 1 112 ? 3.023 -10.922 -5.687 1.00 94.62 112 CYS A C 1
ATOM 908 O O . CYS A 1 112 ? 3.358 -10.818 -4.505 1.00 94.62 112 CYS A O 1
ATOM 910 N N . HIS A 1 113 ? 3.454 -10.084 -6.634 1.00 93.38 113 HIS A N 1
ATOM 911 C CA . HIS A 1 113 ? 4.282 -8.906 -6.422 1.00 93.38 113 HIS A CA 1
ATOM 912 C C . HIS A 1 113 ? 3.651 -7.637 -7.013 1.00 93.38 113 HIS A C 1
ATOM 914 O O . HIS A 1 113 ? 2.727 -7.681 -7.828 1.00 93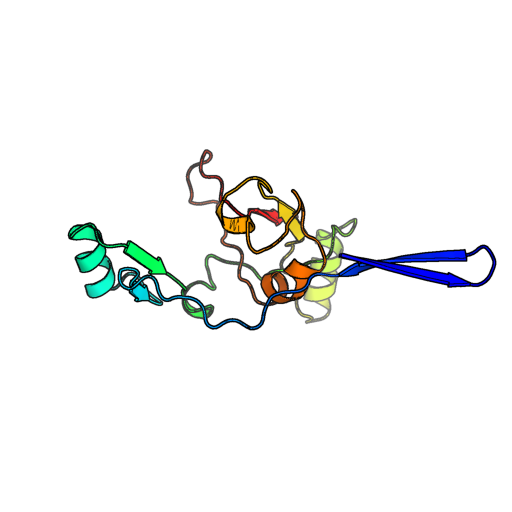.38 113 HIS A O 1
ATOM 920 N N . SER A 1 114 ? 4.178 -6.469 -6.637 1.00 92.38 114 SER A N 1
ATOM 921 C CA . SER A 1 114 ? 3.746 -5.198 -7.229 1.00 92.38 114 SER A CA 1
ATOM 922 C C . SER A 1 114 ? 4.011 -5.130 -8.737 1.00 92.38 114 SER A C 1
ATOM 924 O O . SER A 1 114 ? 5.035 -5.598 -9.235 1.00 92.38 114 SER A O 1
ATOM 926 N N . ASN A 1 115 ? 3.093 -4.486 -9.452 1.00 93.06 115 ASN A N 1
ATOM 927 C CA . ASN A 1 115 ? 3.218 -4.095 -10.854 1.00 93.06 115 ASN A CA 1
ATOM 928 C C . ASN A 1 115 ? 2.609 -2.682 -11.014 1.00 93.06 115 ASN A C 1
ATOM 930 O O . ASN A 1 115 ? 2.099 -2.116 -10.043 1.00 93.06 115 ASN A O 1
ATOM 934 N N . TRP A 1 116 ? 2.713 -2.059 -12.187 1.00 92.06 116 TRP A N 1
ATOM 935 C CA . TRP A 1 116 ? 2.488 -0.619 -12.384 1.00 92.06 116 TRP A CA 1
ATOM 936 C C . TRP A 1 116 ? 1.132 -0.080 -11.917 1.00 92.06 116 TRP A C 1
ATOM 938 O O . TRP A 1 116 ? 1.042 1.093 -11.560 1.00 92.06 116 TRP A O 1
ATOM 948 N N . GLN A 1 117 ? 0.091 -0.907 -11.841 1.00 93.19 117 GLN A N 1
ATOM 949 C CA . GLN A 1 117 ? -1.196 -0.512 -11.272 1.00 93.19 117 GLN A CA 1
ATOM 950 C C . GLN A 1 117 ? -1.133 -0.117 -9.794 1.00 93.19 117 GLN A C 1
ATOM 952 O O . GLN A 1 117 ? -1.949 0.676 -9.335 1.00 93.19 117 GLN A O 1
ATOM 957 N N . TRP A 1 118 ? -0.156 -0.642 -9.057 1.00 94.31 118 TRP A N 1
ATOM 958 C CA . TRP A 1 118 ? 0.072 -0.307 -7.654 1.00 94.31 118 TRP A CA 1
ATOM 959 C C . TRP A 1 118 ? 0.864 0.984 -7.468 1.00 94.31 118 TRP A C 1
ATOM 961 O O . TRP A 1 118 ? 0.892 1.507 -6.359 1.00 94.31 118 TRP A O 1
ATOM 971 N N . TRP A 1 119 ? 1.491 1.519 -8.522 1.00 93.06 119 TRP A N 1
ATOM 972 C CA . TRP A 1 119 ? 2.440 2.630 -8.414 1.00 93.06 119 TRP A CA 1
ATOM 973 C C . TRP A 1 119 ? 1.861 3.832 -7.662 1.00 93.06 119 TRP A C 1
ATOM 975 O O . TRP A 1 119 ? 2.472 4.304 -6.708 1.00 93.06 119 TRP A O 1
ATOM 985 N N . SER A 1 120 ? 0.668 4.299 -8.044 1.00 93.38 120 SER A N 1
ATOM 986 C CA . SER A 1 120 ? 0.047 5.456 -7.387 1.00 93.38 120 SER A CA 1
ATOM 987 C C . SER A 1 120 ? -0.362 5.126 -5.950 1.00 93.38 120 SER A C 1
ATOM 989 O O . SER A 1 120 ? -0.039 5.882 -5.039 1.00 93.38 120 SER A O 1
ATOM 991 N N . ILE A 1 121 ? -0.984 3.963 -5.729 1.00 94.12 121 ILE A N 1
ATOM 992 C CA . ILE A 1 121 ? -1.441 3.533 -4.401 1.00 94.12 121 ILE A CA 1
ATOM 993 C C . ILE A 1 121 ? -0.264 3.480 -3.430 1.00 94.12 121 ILE A C 1
ATOM 995 O O . ILE A 1 121 ? -0.319 4.091 -2.373 1.00 94.12 121 ILE A O 1
ATOM 999 N N . VAL A 1 122 ? 0.823 2.804 -3.802 1.00 94.12 122 VAL A N 1
ATOM 1000 C CA . VAL A 1 122 ? 1.981 2.608 -2.923 1.00 94.12 122 VAL A CA 1
ATOM 1001 C C . VAL A 1 122 ? 2.688 3.926 -2.624 1.00 94.12 122 VAL A C 1
ATOM 1003 O O . VAL A 1 122 ? 3.041 4.179 -1.477 1.00 94.12 122 VAL A O 1
ATOM 1006 N N . ARG A 1 123 ? 2.836 4.803 -3.622 1.00 91.62 123 ARG A N 1
ATOM 1007 C CA . ARG A 1 123 ? 3.453 6.130 -3.450 1.00 91.62 123 ARG A CA 1
ATOM 1008 C C . ARG A 1 123 ? 2.649 7.065 -2.547 1.00 91.62 123 ARG A C 1
ATOM 1010 O O . ARG A 1 123 ? 3.213 8.024 -2.027 1.00 91.62 123 ARG A O 1
ATOM 1017 N N . HIS A 1 124 ? 1.360 6.791 -2.371 1.00 92.94 124 HIS A N 1
ATOM 1018 C CA . HIS A 1 124 ? 0.468 7.527 -1.481 1.00 92.94 124 HIS A CA 1
ATOM 1019 C C . HIS A 1 124 ? 0.025 6.699 -0.268 1.00 92.94 124 HIS A C 1
ATOM 1021 O O . HIS A 1 124 ? -0.853 7.140 0.463 1.00 92.94 124 HIS A O 1
ATOM 1027 N N . ALA A 1 125 ? 0.616 5.528 -0.031 1.00 93.06 125 ALA A N 1
ATOM 1028 C CA . ALA A 1 125 ? 0.315 4.687 1.121 1.00 93.06 125 ALA A CA 1
ATOM 1029 C C . ALA A 1 125 ? 1.352 4.874 2.233 1.00 93.06 125 ALA A C 1
ATOM 1031 O O . ALA A 1 125 ? 2.473 5.339 2.008 1.00 93.06 125 ALA A O 1
ATOM 1032 N N . ARG A 1 126 ? 0.976 4.447 3.441 1.00 94.38 126 ARG A N 1
ATOM 1033 C CA . ARG A 1 126 ? 1.856 4.385 4.610 1.00 94.38 126 ARG A CA 1
ATOM 1034 C C . ARG A 1 126 ? 1.914 2.960 5.165 1.00 94.38 126 ARG A C 1
ATOM 1036 O O . ARG A 1 126 ? 1.002 2.558 5.888 1.00 94.38 126 ARG A O 1
ATOM 1043 N N . PRO A 1 127 ? 2.941 2.169 4.810 1.00 94.81 127 PRO A N 1
ATOM 1044 C CA . PRO A 1 127 ? 3.146 0.841 5.378 1.00 94.81 127 PRO A CA 1
ATOM 1045 C C . PRO A 1 127 ? 3.331 0.903 6.895 1.00 94.81 127 PRO A C 1
ATOM 1047 O O . PRO A 1 127 ? 4.109 1.717 7.389 1.00 94.81 127 PRO A O 1
ATOM 1050 N N . PHE A 1 128 ? 2.627 0.045 7.632 1.00 94.75 128 PHE A N 1
ATOM 1051 C CA . PHE A 1 128 ? 2.755 -0.042 9.086 1.00 94.75 128 PHE A CA 1
ATOM 1052 C C . PHE A 1 128 ? 4.000 -0.826 9.499 1.00 94.75 128 PHE A C 1
ATOM 1054 O O . PHE A 1 128 ? 4.299 -1.876 8.932 1.00 94.75 128 PHE A O 1
ATOM 1061 N N . ILE A 1 129 ? 4.670 -0.355 10.548 1.00 95.00 129 ILE A N 1
ATOM 1062 C CA . ILE A 1 129 ? 5.761 -1.068 11.212 1.00 95.00 129 ILE A CA 1
ATOM 1063 C C . ILE A 1 129 ? 5.149 -2.200 12.042 1.00 95.00 129 ILE A C 1
ATOM 1065 O O . ILE A 1 129 ? 4.364 -1.965 12.961 1.00 95.00 129 ILE A O 1
ATOM 1069 N N . LEU A 1 130 ? 5.515 -3.444 11.733 1.00 93.94 130 LEU A N 1
A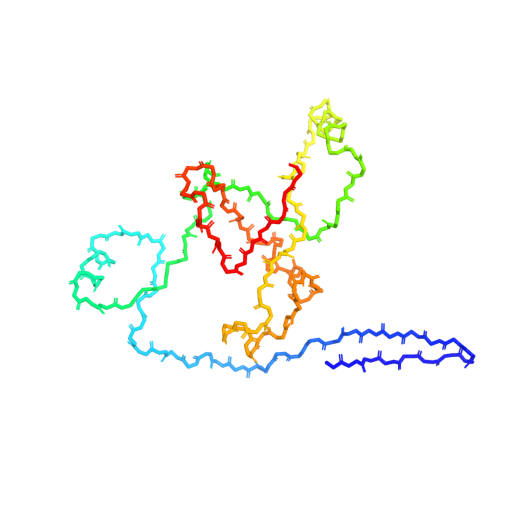TOM 1070 C CA . LEU A 1 130 ? 4.878 -4.626 12.324 1.00 93.94 130 LEU A CA 1
ATOM 1071 C C . LEU A 1 130 ? 5.602 -5.173 13.562 1.00 93.94 130 LEU A C 1
ATOM 1073 O O . LEU A 1 130 ? 5.145 -6.158 14.134 1.00 93.94 130 LEU A O 1
ATOM 1077 N N . ASN A 1 131 ? 6.688 -4.542 14.017 1.00 93.25 131 ASN A N 1
ATOM 1078 C CA . ASN A 1 131 ? 7.556 -5.051 15.092 1.00 93.25 131 ASN A CA 1
ATOM 1079 C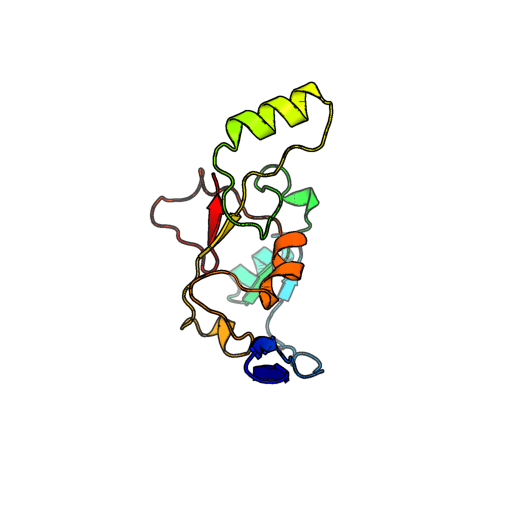 C . ASN A 1 131 ? 6.822 -5.328 16.415 1.00 93.25 131 ASN A C 1
ATOM 1081 O O . ASN A 1 131 ? 7.238 -6.193 17.179 1.00 93.25 131 ASN A O 1
ATOM 1085 N N . ALA A 1 132 ? 5.740 -4.594 16.690 1.00 93.88 132 ALA A N 1
ATOM 1086 C CA . ALA A 1 132 ? 4.922 -4.767 17.891 1.00 93.88 132 ALA A CA 1
ATOM 1087 C C . ALA A 1 132 ? 3.776 -5.786 17.718 1.00 93.88 132 ALA A C 1
ATOM 1089 O O . ALA A 1 132 ? 3.027 -6.046 18.660 1.00 93.88 132 ALA A O 1
ATOM 1090 N N . THR A 1 133 ? 3.598 -6.340 16.517 1.00 94.50 133 THR A N 1
ATOM 1091 C CA . THR A 1 133 ? 2.573 -7.349 16.228 1.00 94.50 133 THR A CA 1
ATOM 1092 C C . THR A 1 133 ? 3.076 -8.756 16.552 1.00 94.50 133 THR A C 1
ATOM 1094 O O . THR A 1 133 ? 4.264 -8.988 16.776 1.00 94.50 133 THR A O 1
ATOM 1097 N N . ARG A 1 134 ? 2.155 -9.723 16.605 1.00 95.75 134 ARG A N 1
ATOM 1098 C CA . ARG A 1 134 ? 2.520 -11.136 16.768 1.00 95.75 134 ARG A CA 1
ATOM 1099 C C . ARG A 1 134 ? 3.275 -11.621 15.532 1.00 95.75 134 ARG A C 1
ATOM 1101 O O . ARG A 1 134 ? 2.931 -11.230 14.423 1.00 95.75 134 ARG A O 1
ATOM 1108 N N . HIS A 1 135 ? 4.241 -12.516 15.707 1.00 91.50 135 HIS A N 1
ATOM 1109 C CA . HIS A 1 135 ? 5.072 -13.008 14.603 1.00 91.50 135 HIS A CA 1
ATOM 1110 C C . HIS A 1 135 ? 4.257 -13.693 13.486 1.00 91.50 135 HIS A C 1
ATOM 1112 O O . HIS A 1 135 ? 4.605 -13.628 12.305 1.00 91.50 135 HIS A O 1
ATOM 1118 N N . GLU A 1 136 ? 3.145 -14.325 13.858 1.00 95.81 136 GLU A N 1
ATOM 1119 C CA . GLU A 1 136 ? 2.220 -15.018 12.962 1.00 95.81 136 GLU A CA 1
ATOM 1120 C C . GLU A 1 136 ? 1.308 -14.062 12.187 1.00 95.81 136 GLU A C 1
ATOM 1122 O O . GLU A 1 136 ? 0.654 -14.477 11.230 1.00 95.81 136 GLU A O 1
ATOM 1127 N N . TYR A 1 137 ? 1.234 -12.789 12.587 1.00 94.75 137 TYR A N 1
ATOM 1128 C CA . TYR A 1 137 ? 0.424 -11.810 11.882 1.00 94.75 137 TYR A CA 1
ATOM 1129 C C . TYR A 1 137 ? 1.039 -11.511 10.514 1.00 94.75 137 TYR A C 1
ATOM 1131 O O . TYR A 1 137 ? 2.167 -11.029 10.402 1.00 94.75 137 TYR A O 1
ATOM 1139 N N . LYS A 1 138 ? 0.273 -11.794 9.460 1.00 91.88 138 LYS A N 1
ATOM 1140 C CA . LYS A 1 138 ? 0.641 -11.521 8.072 1.00 91.88 138 LYS A CA 1
ATOM 1141 C C . LYS A 1 138 ? -0.445 -10.656 7.436 1.00 91.88 138 LYS A C 1
ATOM 1143 O O . LYS A 1 138 ? -1.553 -11.151 7.226 1.00 91.88 138 LYS A O 1
ATOM 1148 N N . PRO A 1 139 ? -0.160 -9.373 7.149 1.00 94.69 139 PRO A N 1
ATOM 1149 C CA . PRO A 1 139 ? -1.058 -8.546 6.360 1.00 94.69 139 PRO A CA 1
ATOM 1150 C C . PRO A 1 139 ? -1.376 -9.185 5.007 1.00 94.69 139 PRO A C 1
ATOM 1152 O O . PRO A 1 139 ? -0.554 -9.895 4.426 1.00 94.69 139 PRO A O 1
ATOM 1155 N N . LEU A 1 140 ? -2.560 -8.874 4.482 1.00 94.94 140 LEU A N 1
ATOM 1156 C CA . LEU A 1 140 ? -2.995 -9.295 3.148 1.00 94.94 140 LEU A CA 1
ATOM 1157 C C . LEU A 1 140 ? -2.081 -8.717 2.053 1.00 94.94 140 LEU A C 1
ATOM 1159 O O . LEU A 1 140 ? -1.725 -9.416 1.107 1.00 94.94 140 LEU A O 1
ATOM 1163 N N . ILE A 1 141 ? -1.682 -7.452 2.217 1.00 95.44 141 ILE A N 1
ATOM 1164 C CA . ILE A 1 141 ? -0.676 -6.767 1.401 1.00 95.44 141 ILE A CA 1
ATOM 1165 C C . ILE A 1 141 ? 0.508 -6.468 2.312 1.00 95.44 141 ILE A C 1
ATOM 1167 O O . ILE A 1 141 ? 0.382 -5.684 3.253 1.00 95.44 141 ILE A O 1
ATOM 1171 N N . GLN A 1 142 ? 1.644 -7.100 2.043 1.00 94.94 142 GLN A N 1
ATOM 1172 C CA . GLN A 1 142 ? 2.885 -6.892 2.779 1.00 94.94 142 GLN A CA 1
ATOM 1173 C C . GLN A 1 142 ? 3.802 -6.004 1.956 1.00 94.94 142 GLN A C 1
ATOM 1175 O O . GLN A 1 142 ? 3.998 -6.234 0.767 1.00 94.94 142 GLN A O 1
ATOM 1180 N N . VAL A 1 143 ? 4.352 -4.978 2.588 1.00 94.38 143 VAL A N 1
ATOM 1181 C CA . VAL A 1 143 ? 5.419 -4.187 1.984 1.00 94.38 143 VAL A CA 1
ATOM 1182 C C . VAL A 1 143 ? 6.731 -4.855 2.345 1.00 94.38 143 VAL A C 1
ATOM 1184 O O . VAL A 1 143 ? 6.951 -5.171 3.510 1.00 94.38 143 VAL A O 1
ATOM 1187 N N . VAL A 1 144 ? 7.562 -5.104 1.339 1.00 91.94 144 VAL A N 1
ATOM 1188 C CA . VAL A 1 144 ? 8.932 -5.572 1.543 1.00 91.94 144 VAL A CA 1
ATOM 1189 C C . VAL A 1 144 ? 9.777 -4.360 1.919 1.00 91.94 144 VAL A C 1
ATOM 1191 O O . VAL A 1 144 ? 9.678 -3.324 1.266 1.00 91.94 144 VAL A O 1
ATOM 1194 N N . ASP A 1 145 ? 10.583 -4.467 2.963 1.00 88.75 145 ASP A N 1
ATOM 1195 C CA . ASP A 1 145 ? 11.529 -3.448 3.409 1.00 88.75 145 ASP A CA 1
ATOM 1196 C C . ASP A 1 145 ? 12.982 -3.953 3.344 1.00 88.75 145 ASP A C 1
ATOM 1198 O O . ASP A 1 145 ? 13.234 -5.129 3.072 1.00 88.75 145 ASP A O 1
ATOM 1202 N N . ASN A 1 146 ? 13.924 -3.013 3.482 1.00 86.12 146 ASN A N 1
ATOM 1203 C CA . ASN A 1 146 ? 15.375 -3.247 3.514 1.00 86.12 146 ASN A CA 1
ATOM 1204 C C . ASN A 1 146 ? 15.868 -3.814 4.847 1.00 86.12 146 ASN A C 1
ATOM 1206 O O . ASN A 1 146 ? 15.388 -3.340 5.901 1.00 86.12 146 ASN A O 1
#

Secondary structure (DSSP, 8-state):
-EEEEEETTEEEEEE------------TTEEEESS--HHHHHHHHTT-EEEE---TGGGGGGB-----SPP-TTHHHHHHHHHHTTPPPP--EEEEEE-TTSGGGGGS---SB--GGGHHHHHT--PBP-TTS-TT---SEEEEE-

Foldseek 3Di:
DKDWDDDPPDIDIDDDDDADPDDDDPPPQEAEEQDCDPVVVVCVVVVTHYDHDHDCVVCVVFWFAFDAAADDPDLPVQQVVCVVVVHDRDSQWYKKAADQPPPVCPRPRDDRIDDPSCHVVRRPDIGGRCPPPDPPDDDRIDIDGD

pLDDT: mean 91.61, std 6.29, range [65.94, 97.38]

Sequence (146 aa):
MRLTLTTGNYHNYYNLWVYPDRTPESEADIFICQSLDDEARKRLSQGGKILLIPDHKAIEEQSVGGLFTPDYWNYAMFKSISENAGREVSPGTLSLLMDEKHPLFRQFPTECHSNWQWWSIVRHARPFILNATRHEYKPLIQVVDN

Organism: NCBI:txid408170

Radius of gyration: 19.54 Å; chains: 1; bounding box: 50×33×59 Å